Protein AF-A0A969UL04-F1 (afdb_monomer_lite)

Secondary structure (DSSP, 8-state):
---TT-----S-HHHHHHHHHHS---S------PPP--------HHHHHHHHHHHHHTT--HHHHHHHHHHHTT--HHHHHHHHHSS---

Structure (mmCIF, N/CA/C/O backbone):
data_AF-A0A969UL04-F1
#
_entry.id   AF-A0A969UL04-F1
#
loop_
_atom_site.group_PDB
_atom_site.id
_atom_site.type_symbol
_atom_site.label_atom_id
_atom_site.label_alt_id
_atom_site.label_comp_id
_atom_site.label_asym_id
_atom_site.label_entity_id
_atom_site.label_seq_id
_atom_site.pdbx_PDB_ins_code
_atom_site.Cartn_x
_atom_site.Cartn_y
_atom_site.Cartn_z
_atom_site.occupancy
_atom_site.B_iso_or_equiv
_atom_site.auth_seq_id
_atom_site.auth_comp_id
_atom_site.auth_asym_id
_atom_site.auth_atom_id
_atom_site.pdbx_PDB_model_num
ATOM 1 N N . LEU A 1 1 ? -8.118 -11.887 32.118 1.00 50.59 1 LEU A N 1
ATOM 2 C CA . LEU A 1 1 ? -9.141 -10.879 31.775 1.00 50.59 1 LEU A CA 1
ATOM 3 C C . LEU A 1 1 ? -10.156 -10.845 32.907 1.00 50.59 1 LEU A C 1
ATOM 5 O O . LEU A 1 1 ? -10.849 -11.832 33.104 1.00 50.59 1 LEU A O 1
ATOM 9 N N . THR A 1 2 ? -10.125 -9.815 33.753 1.00 51.16 2 THR A N 1
ATOM 10 C CA . THR A 1 2 ? -10.716 -9.851 35.112 1.00 51.16 2 THR A CA 1
ATOM 11 C C . THR A 1 2 ? -11.532 -8.605 35.471 1.00 51.16 2 THR A C 1
ATOM 13 O O . THR A 1 2 ? -11.908 -8.438 36.631 1.00 51.16 2 THR A O 1
ATOM 16 N N . LYS A 1 3 ? -11.843 -7.720 34.513 1.00 62.19 3 LYS A N 1
ATOM 17 C CA . LYS A 1 3 ? -12.634 -6.510 34.782 1.00 62.19 3 LYS A CA 1
ATOM 18 C C . LYS A 1 3 ? -14.056 -6.654 34.247 1.00 62.19 3 LYS A C 1
ATOM 20 O O . LYS A 1 3 ? -14.272 -6.966 33.085 1.00 62.19 3 LYS A O 1
ATOM 25 N N . ARG A 1 4 ? -15.034 -6.349 35.102 1.00 67.06 4 ARG A N 1
ATOM 26 C CA . ARG A 1 4 ? -16.483 -6.428 34.835 1.00 67.06 4 ARG A CA 1
ATOM 27 C C . ARG A 1 4 ? -16.970 -5.581 33.639 1.00 67.06 4 ARG A C 1
ATOM 29 O O . ARG A 1 4 ? -18.087 -5.794 33.189 1.00 67.06 4 ARG A O 1
ATOM 36 N N . TYR A 1 5 ? -16.151 -4.650 33.139 1.00 72.50 5 TYR A N 1
ATOM 37 C CA . TYR A 1 5 ? -16.483 -3.704 32.061 1.00 72.50 5 TYR A CA 1
ATOM 38 C C . TYR A 1 5 ? -15.415 -3.656 30.952 1.00 72.50 5 TYR A C 1
ATOM 40 O O . TYR A 1 5 ? -15.128 -2.597 30.400 1.00 72.50 5 TYR A O 1
ATOM 48 N N . GLU A 1 6 ? -14.769 -4.782 30.652 1.00 77.88 6 GLU A N 1
ATOM 49 C CA . GLU A 1 6 ? -13.825 -4.863 29.532 1.00 77.88 6 GLU A CA 1
ATOM 50 C C . GLU A 1 6 ? -14.578 -4.807 28.190 1.00 77.88 6 GLU A C 1
ATOM 52 O O . GLU A 1 6 ? -15.521 -5.567 27.972 1.00 77.88 6 GLU A O 1
ATOM 57 N N . THR A 1 7 ? -14.187 -3.882 27.309 1.00 82.81 7 THR A N 1
ATOM 58 C CA . THR A 1 7 ? -14.832 -3.653 26.006 1.00 82.81 7 THR A CA 1
ATOM 59 C C . THR A 1 7 ? -13.798 -3.771 24.896 1.00 82.81 7 THR A C 1
ATOM 61 O O . THR A 1 7 ? -12.733 -3.163 24.976 1.00 82.81 7 THR A O 1
ATOM 64 N N . PHE A 1 8 ? -14.130 -4.516 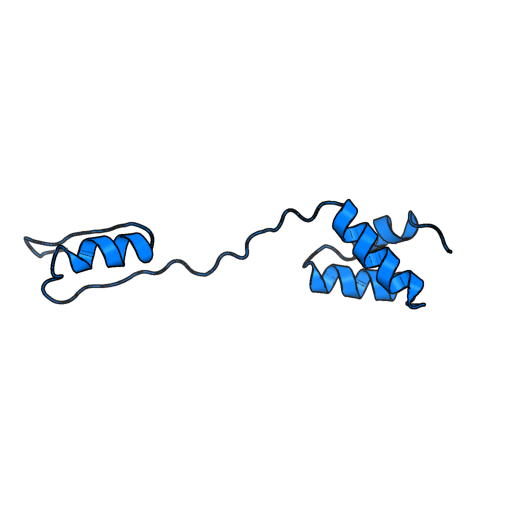23.842 1.00 87.88 8 PHE A N 1
ATOM 65 C CA . PHE A 1 8 ? -13.337 -4.578 22.617 1.00 87.88 8 PHE A CA 1
ATOM 66 C C . PHE A 1 8 ? -14.074 -3.849 21.505 1.00 87.88 8 PHE A C 1
ATOM 68 O O . PHE A 1 8 ? -15.216 -4.179 21.190 1.00 87.88 8 PHE A O 1
ATOM 75 N N . TRP A 1 9 ? -13.397 -2.889 20.888 1.00 91.31 9 TRP A N 1
ATOM 76 C CA . TRP A 1 9 ? -13.887 -2.180 19.716 1.00 91.31 9 TRP A CA 1
ATOM 77 C C . TRP A 1 9 ? -12.954 -2.456 18.533 1.00 91.31 9 TRP A C 1
ATOM 79 O O . TRP A 1 9 ? -11.737 -2.548 18.704 1.00 91.31 9 TRP A O 1
ATOM 89 N N . ARG A 1 10 ? -13.519 -2.638 17.337 1.00 93.75 10 ARG A N 1
ATOM 90 C CA . ARG A 1 10 ? -12.774 -2.899 16.097 1.00 93.75 10 ARG A CA 1
ATOM 91 C C . ARG A 1 10 ? -13.348 -2.042 14.976 1.00 93.75 10 ARG A C 1
ATOM 93 O O . ARG A 1 10 ? -14.564 -1.961 14.836 1.00 93.75 10 ARG A O 1
ATOM 100 N N . GLY A 1 11 ? -12.476 -1.469 14.158 1.00 93.94 11 GLY A N 1
ATOM 101 C CA . GLY A 1 11 ? -12.857 -0.647 13.015 1.00 93.94 11 GLY A CA 1
ATOM 102 C C . GLY A 1 11 ? -11.672 0.146 12.472 1.00 93.94 11 GLY A C 1
ATOM 103 O O . GLY A 1 11 ? -10.529 -0.084 12.871 1.00 93.94 11 GLY A O 1
ATOM 104 N N . SER A 1 12 ? -11.951 1.073 11.555 1.00 94.94 12 SER A N 1
ATOM 105 C CA . SER A 1 12 ? -10.959 2.026 11.050 1.00 94.94 12 SER A CA 1
ATOM 106 C C . SER A 1 12 ? -10.662 3.119 12.083 1.00 94.94 12 SER A C 1
ATOM 108 O O . SER A 1 12 ? -11.466 3.377 12.977 1.00 94.94 12 SER A O 1
ATOM 110 N N . LEU A 1 13 ? -9.529 3.814 11.944 1.00 93.94 13 LEU A N 1
ATOM 111 C CA . LEU A 1 13 ? -9.228 4.971 12.799 1.00 93.94 13 LEU A CA 1
ATOM 112 C C . LEU A 1 13 ? -10.310 6.056 12.695 1.00 93.94 13 LEU A C 1
ATOM 114 O O . LEU A 1 13 ? -10.685 6.641 13.704 1.00 93.94 13 LEU A O 1
ATOM 118 N N . GLU A 1 14 ? -10.868 6.271 11.505 1.00 95.94 14 GLU A N 1
ATOM 119 C CA . GLU A 1 14 ? -11.973 7.211 11.292 1.00 95.94 14 GLU A CA 1
ATOM 120 C C . GLU A 1 14 ? -13.227 6.821 12.086 1.00 95.94 14 GLU A C 1
ATOM 122 O O . GLU A 1 14 ? -13.797 7.646 12.803 1.00 95.94 14 GLU A O 1
ATOM 127 N N . ALA A 1 15 ? -13.620 5.545 12.035 1.00 95.62 15 ALA A N 1
ATOM 128 C CA . ALA A 1 15 ? -14.754 5.053 12.809 1.00 95.62 15 ALA A CA 1
ATOM 129 C C . ALA A 1 15 ? -14.495 5.146 14.322 1.00 95.62 15 ALA A C 1
ATOM 131 O O . ALA A 1 15 ? -15.427 5.408 15.085 1.00 95.62 15 ALA A O 1
ATOM 132 N N . ALA A 1 16 ? -13.241 4.979 14.759 1.00 93.69 16 ALA A N 1
ATOM 133 C CA . ALA A 1 16 ? -12.862 5.145 16.159 1.00 93.69 16 ALA A CA 1
ATOM 134 C C . ALA A 1 16 ? -13.063 6.600 16.598 1.00 93.69 16 ALA A C 1
ATOM 136 O O . ALA A 1 16 ? -13.691 6.850 17.624 1.00 93.69 16 ALA A O 1
ATOM 137 N N . ILE A 1 17 ? -12.590 7.559 15.795 1.00 94.00 17 ILE A N 1
ATOM 138 C CA . ILE A 1 17 ? -12.761 8.993 16.058 1.00 94.00 17 ILE A CA 1
ATOM 139 C C . ILE A 1 17 ? -14.249 9.339 16.155 1.00 94.00 17 ILE A C 1
ATOM 141 O O . ILE A 1 17 ? -14.669 9.929 17.149 1.00 94.00 17 ILE A O 1
ATOM 145 N N . ALA A 1 18 ? -15.062 8.933 15.176 1.00 95.56 18 ALA A N 1
ATOM 146 C CA . ALA A 1 18 ? -16.502 9.187 15.189 1.00 95.56 18 ALA A CA 1
ATOM 147 C C . ALA A 1 18 ? -17.190 8.592 16.432 1.00 95.56 18 ALA A C 1
ATOM 149 O O . ALA A 1 18 ? -17.973 9.270 17.101 1.00 95.56 18 ALA A O 1
ATOM 150 N N . HIS A 1 19 ? -16.865 7.343 16.783 1.00 92.56 19 HIS A N 1
ATOM 151 C CA . HIS A 1 19 ? -17.440 6.671 17.945 1.00 92.56 19 HIS A CA 1
ATOM 152 C C . HIS A 1 19 ? -17.061 7.374 19.254 1.00 92.56 19 HIS A C 1
ATOM 154 O O . HIS A 1 19 ? -17.942 7.788 20.010 1.00 92.56 19 HIS A O 1
ATOM 160 N N . PHE A 1 20 ? -15.766 7.578 19.499 1.00 92.31 20 PHE A N 1
ATOM 161 C CA . PHE A 1 20 ? -15.273 8.113 20.769 1.00 92.31 20 PHE A CA 1
ATOM 162 C C . PHE A 1 20 ? -15.438 9.631 20.920 1.00 92.31 20 PHE A C 1
ATOM 164 O O . PHE A 1 20 ? -15.305 10.151 22.024 1.00 92.31 20 PHE A O 1
ATOM 171 N N . THR A 1 21 ? -15.800 10.342 19.847 1.00 93.25 21 THR A N 1
ATOM 172 C CA . THR A 1 21 ? -16.275 11.735 19.938 1.00 93.25 21 THR A CA 1
ATOM 173 C C . THR A 1 21 ? -17.666 11.812 20.577 1.00 93.25 21 THR A C 1
ATOM 175 O O . THR A 1 21 ? -17.968 12.763 21.289 1.00 93.25 21 THR A O 1
ATOM 178 N N . THR A 1 22 ? -18.524 10.813 20.338 1.00 93.00 22 THR A N 1
ATOM 179 C CA . THR A 1 22 ? -19.887 10.766 20.907 1.00 93.00 22 THR A CA 1
ATOM 180 C C . THR A 1 22 ? -19.954 10.014 22.234 1.00 93.00 22 THR A C 1
ATOM 182 O O . THR A 1 22 ? -20.804 10.309 23.070 1.00 93.00 22 THR A O 1
ATOM 185 N N . THR A 1 23 ? -19.061 9.043 22.430 1.00 89.19 23 THR A N 1
ATOM 186 C CA . THR A 1 23 ? -18.993 8.200 23.625 1.00 89.19 23 THR A CA 1
ATOM 187 C C . THR A 1 23 ? -17.625 8.365 24.264 1.00 89.19 23 THR A C 1
ATOM 189 O O . THR A 1 23 ? -16.647 7.795 23.787 1.00 89.19 23 THR A O 1
ATOM 192 N N . GLU A 1 24 ? -17.548 9.141 25.342 1.00 86.62 24 GLU A N 1
ATOM 193 C CA . GLU A 1 24 ? -16.273 9.424 26.000 1.00 86.62 24 GLU A CA 1
ATOM 194 C C . GLU A 1 24 ? -15.605 8.122 26.498 1.00 86.62 24 GLU A C 1
ATOM 196 O O . GLU A 1 24 ? -16.214 7.371 27.275 1.00 86.62 24 GLU A O 1
ATOM 201 N N . PRO A 1 25 ? -14.363 7.818 26.069 1.00 85.81 25 PRO A N 1
ATOM 202 C CA . PRO A 1 25 ? -13.644 6.645 26.544 1.00 85.81 25 PRO A CA 1
ATOM 203 C C . PRO A 1 25 ? -13.270 6.824 28.020 1.00 85.81 25 PRO A C 1
ATOM 205 O O . PRO A 1 25 ? -12.741 7.857 28.426 1.00 85.81 25 PRO A O 1
ATOM 208 N N . ARG A 1 26 ? -13.530 5.804 28.846 1.00 86.06 26 ARG A N 1
ATOM 209 C CA . ARG A 1 26 ? -13.289 5.858 30.297 1.00 86.06 26 ARG A CA 1
ATOM 210 C C . ARG A 1 26 ? -12.170 4.913 30.716 1.00 86.06 26 ARG A C 1
ATOM 212 O O . ARG A 1 26 ? -12.237 3.716 30.453 1.00 86.06 26 ARG A O 1
ATOM 219 N N . GLY A 1 27 ? -11.217 5.439 31.483 1.00 86.75 27 GLY A N 1
ATOM 220 C CA . GLY A 1 27 ? -10.089 4.672 32.015 1.00 86.75 27 GLY A CA 1
ATOM 221 C C . GLY A 1 27 ? -8.962 4.479 30.999 1.00 86.75 27 GLY A C 1
ATOM 222 O O . GLY A 1 27 ? -8.881 5.187 30.001 1.00 86.75 27 GLY A O 1
ATOM 223 N N . GLU A 1 28 ? -8.068 3.534 31.284 1.00 87.88 28 GLU A N 1
ATOM 224 C CA . GLU A 1 28 ? -6.977 3.166 30.377 1.00 87.88 28 GLU A CA 1
ATOM 225 C C . GLU A 1 28 ? -7.496 2.285 29.233 1.00 87.88 28 GLU A C 1
ATOM 227 O O . GLU A 1 28 ? -8.305 1.381 29.458 1.00 87.88 28 GLU A O 1
ATOM 232 N N . PHE A 1 29 ? -7.002 2.527 28.020 1.00 88.12 29 PHE A N 1
ATOM 233 C CA . PHE A 1 29 ? -7.317 1.737 26.835 1.00 88.12 29 PHE A CA 1
ATOM 234 C C . PHE A 1 29 ? -6.055 1.420 26.031 1.00 88.12 29 PHE A C 1
ATOM 236 O O . PHE A 1 29 ? -5.069 2.154 26.053 1.00 88.12 29 PHE A O 1
ATOM 243 N N . THR A 1 30 ? -6.106 0.317 25.289 1.00 91.38 30 THR A N 1
ATOM 244 C CA . THR A 1 30 ? -5.039 -0.111 24.382 1.00 91.38 30 THR A CA 1
ATOM 245 C C . THR A 1 30 ? -5.522 0.018 22.944 1.00 91.38 30 THR A C 1
ATOM 247 O O . THR A 1 30 ? -6.528 -0.585 22.574 1.00 91.38 30 THR A O 1
ATOM 250 N N . LEU A 1 31 ? -4.793 0.779 22.124 1.00 92.94 31 LEU A N 1
ATOM 251 C CA . LEU A 1 31 ? -5.043 0.884 20.689 1.00 92.94 31 LEU A CA 1
ATOM 252 C C . LEU A 1 31 ? -4.078 -0.030 19.929 1.00 92.94 31 LEU A C 1
ATOM 254 O O . LEU A 1 31 ? -2.863 0.124 20.027 1.00 92.94 31 LEU A O 1
ATOM 258 N N . VAL A 1 32 ? -4.624 -0.959 19.146 1.00 94.12 32 VAL A N 1
ATOM 259 C CA . VAL A 1 32 ? -3.844 -1.813 18.244 1.00 94.12 32 VAL A CA 1
ATOM 260 C C . VAL A 1 32 ? -4.100 -1.347 16.818 1.00 94.12 32 VAL A C 1
ATOM 262 O O . VAL A 1 32 ? -5.225 -1.435 16.332 1.00 94.12 32 VAL A O 1
ATOM 265 N N . VAL A 1 33 ? -3.060 -0.843 16.155 1.00 93.81 33 VAL A N 1
ATOM 266 C CA . VAL A 1 33 ? -3.132 -0.355 14.773 1.00 93.81 33 VAL A CA 1
ATOM 267 C C . VAL A 1 33 ? -2.473 -1.379 13.860 1.00 93.81 33 VAL A C 1
ATOM 269 O O . VAL A 1 33 ? -1.351 -1.814 14.120 1.00 93.81 33 VAL A O 1
ATOM 272 N N . ALA A 1 34 ? -3.177 -1.784 12.803 1.00 91.81 34 ALA A N 1
ATOM 273 C CA . ALA A 1 34 ? -2.592 -2.636 11.777 1.00 91.81 34 ALA A CA 1
ATOM 274 C C . ALA A 1 34 ? -1.441 -1.894 11.080 1.00 91.81 34 ALA A C 1
ATOM 276 O O . ALA A 1 34 ? -1.537 -0.696 10.812 1.00 91.81 34 ALA A O 1
ATOM 277 N N . GLY A 1 35 ? -0.353 -2.609 10.789 1.00 89.44 35 GLY A N 1
ATOM 278 C CA . GLY A 1 35 ? 0.732 -2.060 9.983 1.00 89.44 35 GLY A CA 1
ATOM 279 C C . GLY A 1 35 ? 0.241 -1.677 8.588 1.00 89.44 35 GLY A C 1
ATOM 280 O O . GLY A 1 35 ? -0.731 -2.241 8.084 1.00 89.44 35 GLY A O 1
ATOM 281 N N . TYR A 1 36 ? 0.929 -0.725 7.961 1.00 86.94 36 TYR A N 1
ATOM 282 C CA . TYR A 1 36 ? 0.684 -0.396 6.564 1.00 86.94 36 TYR A CA 1
ATOM 283 C C . TYR A 1 36 ? 0.924 -1.636 5.699 1.00 86.94 36 TYR A C 1
ATOM 285 O O . TYR A 1 36 ? 2.021 -2.197 5.698 1.00 86.94 36 TYR A O 1
ATOM 293 N N . VAL A 1 37 ? -0.108 -2.054 4.975 1.00 77.94 37 VAL A N 1
ATOM 294 C CA . VAL A 1 37 ? 0.031 -3.006 3.878 1.00 77.94 37 VAL A CA 1
ATOM 295 C C . VAL A 1 37 ? 0.157 -2.149 2.625 1.00 77.94 37 VAL A C 1
ATOM 297 O O . VAL A 1 37 ? -0.790 -1.417 2.331 1.00 77.94 37 VAL A O 1
ATOM 300 N N . PRO A 1 38 ? 1.304 -2.176 1.922 1.00 69.88 38 PRO A N 1
ATOM 301 C CA . PRO A 1 38 ? 1.392 -1.532 0.627 1.00 69.88 38 PRO A CA 1
ATOM 302 C C . PRO A 1 38 ? 0.263 -2.068 -0.236 1.00 69.88 38 PRO A C 1
ATOM 304 O O . PRO A 1 38 ? 0.129 -3.284 -0.387 1.00 69.88 38 PRO A O 1
ATOM 307 N N . GLU A 1 39 ? -0.564 -1.164 -0.757 1.00 64.62 39 GLU A N 1
ATOM 308 C CA . GLU A 1 39 ? -1.486 -1.521 -1.821 1.00 64.62 39 GLU A CA 1
ATOM 309 C C . GLU A 1 39 ? -0.633 -2.148 -2.917 1.00 64.62 39 GLU A C 1
ATOM 311 O O . GLU A 1 39 ? 0.289 -1.519 -3.447 1.00 64.62 39 GLU A O 1
ATOM 316 N N . VAL A 1 40 ? -0.892 -3.421 -3.210 1.00 58.34 40 VAL A N 1
ATOM 317 C CA . VAL A 1 40 ? -0.431 -4.002 -4.460 1.00 58.34 40 VAL A CA 1
ATOM 318 C C . VAL A 1 40 ? -1.266 -3.284 -5.502 1.00 58.34 40 VAL A C 1
ATOM 320 O O . VAL A 1 40 ? -2.385 -3.690 -5.797 1.00 58.34 40 VAL A O 1
ATOM 323 N N . VAL A 1 41 ? -0.766 -2.144 -5.979 1.00 59.25 41 VAL A N 1
ATOM 324 C CA . VAL A 1 41 ? -1.249 -1.584 -7.230 1.00 59.25 41 VAL A CA 1
ATOM 325 C C . VAL A 1 41 ? -1.059 -2.725 -8.215 1.00 59.25 41 VAL A C 1
ATOM 327 O O . VAL A 1 41 ? 0.077 -3.152 -8.441 1.00 59.25 41 VAL A O 1
ATOM 330 N N . GLU A 1 42 ? -2.157 -3.302 -8.702 1.00 62.09 42 GLU A N 1
ATOM 331 C CA . GLU A 1 42 ? -2.090 -4.232 -9.820 1.00 62.09 42 GLU A CA 1
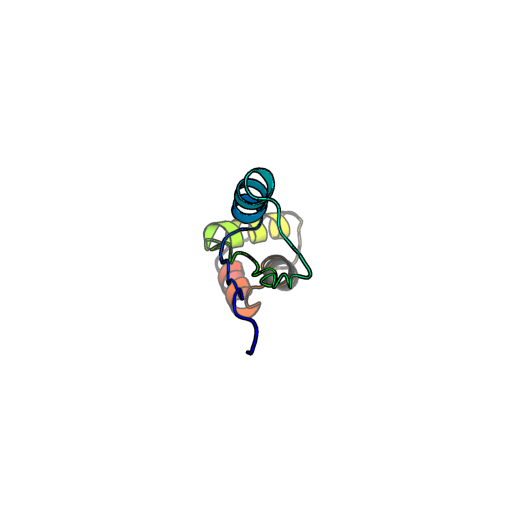ATOM 332 C C . GLU A 1 42 ? -1.625 -3.415 -11.017 1.00 62.09 42 GLU A C 1
ATOM 334 O O . GLU A 1 42 ? -2.415 -2.835 -11.757 1.00 62.09 42 GLU A O 1
ATOM 339 N N . LEU A 1 43 ? -0.307 -3.281 -11.129 1.00 70.44 43 LEU A N 1
ATOM 340 C CA . LEU A 1 43 ? 0.330 -2.665 -12.268 1.00 70.44 43 LEU A CA 1
ATOM 341 C C . LEU A 1 43 ? 0.011 -3.562 -13.446 1.00 70.44 43 LEU A C 1
ATOM 343 O O . LEU A 1 43 ? 0.393 -4.737 -13.477 1.00 70.44 43 LEU A O 1
ATOM 347 N N . SER A 1 44 ? -0.728 -3.006 -14.394 1.00 82.19 44 SER A N 1
ATOM 348 C CA . SER A 1 44 ? -0.986 -3.699 -15.634 1.00 82.19 44 SER A CA 1
ATOM 349 C C . SER A 1 44 ? 0.333 -3.864 -16.385 1.00 82.19 44 SER A C 1
ATOM 351 O O . SER A 1 44 ? 1.280 -3.087 -16.230 1.00 82.19 44 SER A O 1
ATOM 353 N N . GLU A 1 45 ? 0.407 -4.875 -17.244 1.00 83.88 45 GLU A N 1
ATOM 354 C CA . GLU A 1 45 ? 1.558 -5.038 -18.131 1.00 83.88 45 GLU A CA 1
ATOM 355 C C . GLU A 1 45 ? 1.801 -3.774 -18.983 1.00 83.88 45 GLU A C 1
ATOM 357 O O . GLU A 1 45 ? 2.947 -3.427 -19.275 1.00 83.88 45 GLU A O 1
ATOM 362 N N . THR A 1 46 ? 0.730 -3.043 -19.313 1.00 86.56 46 THR A N 1
ATOM 363 C CA . THR A 1 46 ? 0.774 -1.754 -20.012 1.00 86.56 46 THR A CA 1
ATOM 364 C C . THR A 1 46 ? 1.587 -0.714 -19.242 1.00 86.56 46 THR A C 1
ATOM 366 O O . THR A 1 46 ? 2.477 -0.103 -19.829 1.00 86.56 46 THR A O 1
ATOM 369 N N . ASP A 1 47 ? 1.373 -0.575 -17.930 1.00 89.25 47 ASP A N 1
ATOM 370 C CA . ASP A 1 47 ? 2.096 0.397 -17.093 1.00 89.25 47 ASP A CA 1
ATOM 371 C C . ASP A 1 47 ? 3.607 0.106 -17.075 1.00 89.25 47 ASP A C 1
ATOM 373 O O . ASP A 1 47 ? 4.448 1.006 -17.146 1.00 89.25 47 ASP A O 1
ATOM 377 N N . VAL A 1 48 ? 3.969 -1.181 -17.034 1.00 91.25 48 VAL A N 1
ATOM 378 C CA . VAL A 1 48 ? 5.369 -1.632 -17.073 1.00 91.25 48 VAL A CA 1
ATOM 379 C C . VAL A 1 48 ? 6.002 -1.331 -18.435 1.00 91.25 48 VAL A C 1
ATOM 381 O O . VAL A 1 48 ? 7.147 -0.872 -18.495 1.00 91.25 48 VAL A O 1
ATOM 384 N N . ARG A 1 49 ? 5.271 -1.568 -19.532 1.00 92.31 49 ARG A N 1
ATOM 385 C CA . ARG A 1 49 ? 5.730 -1.287 -20.901 1.00 92.31 49 ARG A CA 1
ATOM 386 C C . ARG A 1 49 ? 5.920 0.209 -21.140 1.00 92.31 49 ARG A C 1
ATOM 388 O O . ARG A 1 49 ? 6.939 0.594 -21.707 1.00 92.31 49 ARG A O 1
ATOM 395 N N . GLU A 1 50 ? 4.999 1.050 -20.678 1.00 92.06 50 GLU A N 1
ATOM 396 C CA . GLU A 1 50 ? 5.125 2.507 -20.786 1.00 92.06 50 GLU A CA 1
ATOM 397 C C . GLU A 1 50 ? 6.349 3.024 -20.023 1.00 92.06 50 GLU A C 1
ATOM 399 O O . GLU A 1 50 ? 7.159 3.765 -20.586 1.00 92.06 50 GLU A O 1
ATOM 404 N N . ALA A 1 51 ? 6.555 2.563 -18.785 1.00 92.31 51 ALA A N 1
ATOM 405 C CA . ALA A 1 51 ? 7.730 2.924 -17.993 1.00 92.31 51 ALA A CA 1
ATOM 406 C C . ALA A 1 51 ? 9.048 2.499 -18.668 1.00 92.31 51 ALA A C 1
ATOM 408 O O . ALA A 1 51 ? 10.035 3.238 -18.636 1.00 92.31 51 ALA A O 1
ATOM 409 N N . LEU A 1 52 ? 9.073 1.324 -19.307 1.00 94.44 52 LEU A N 1
ATOM 410 C CA . LEU A 1 52 ? 10.221 0.868 -20.090 1.00 94.44 52 LEU A CA 1
ATOM 411 C C . LEU A 1 52 ? 10.458 1.747 -21.323 1.00 94.44 52 LEU A C 1
ATOM 413 O O . LEU A 1 52 ? 11.591 2.167 -21.542 1.00 94.44 52 LEU A O 1
ATOM 417 N N . LEU A 1 53 ? 9.416 2.056 -22.1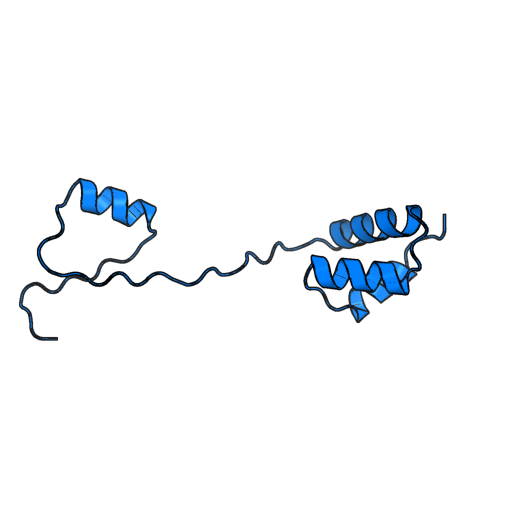02 1.00 93.56 53 LEU A N 1
ATOM 418 C CA . LEU A 1 53 ? 9.528 2.882 -23.311 1.00 93.56 53 LEU A CA 1
ATOM 419 C C . LEU A 1 53 ? 10.087 4.275 -23.016 1.00 93.56 53 LEU A C 1
ATOM 421 O O . LEU A 1 53 ? 10.905 4.770 -23.788 1.00 93.56 53 LEU A O 1
ATOM 425 N N . VAL A 1 54 ? 9.689 4.893 -21.900 1.00 93.88 54 VAL A N 1
ATOM 426 C CA . VAL A 1 54 ? 10.237 6.191 -21.473 1.00 93.88 54 VAL A CA 1
ATOM 427 C C . VAL A 1 54 ? 11.753 6.103 -21.293 1.00 93.88 54 VAL A C 1
ATOM 429 O O . VAL A 1 54 ? 12.487 6.866 -21.915 1.00 93.88 54 VAL A O 1
ATOM 432 N N . LEU A 1 55 ? 12.238 5.125 -20.523 1.00 93.94 55 LEU A N 1
ATOM 433 C CA . LEU A 1 55 ? 13.673 4.972 -20.258 1.00 93.94 55 LEU A CA 1
ATOM 434 C C . LEU A 1 55 ? 14.468 4.597 -21.517 1.00 93.94 55 LEU A C 1
ATOM 436 O O . LEU A 1 55 ? 15.601 5.043 -21.690 1.00 93.94 55 LEU A O 1
ATOM 440 N N . LEU A 1 56 ? 13.891 3.782 -22.404 1.00 93.19 56 LEU A N 1
ATOM 441 C CA . LEU A 1 56 ? 14.534 3.422 -23.671 1.00 93.19 56 LEU A CA 1
ATOM 442 C C . LEU A 1 56 ? 14.680 4.638 -24.593 1.00 93.19 56 LEU A C 1
ATOM 444 O O . LEU A 1 56 ? 15.754 4.837 -25.154 1.00 93.19 56 LEU A O 1
ATOM 448 N N . ARG A 1 57 ? 13.652 5.494 -24.680 1.00 92.00 57 ARG A N 1
ATOM 449 C CA . ARG A 1 57 ? 13.700 6.755 -25.444 1.00 92.00 57 ARG A CA 1
ATOM 450 C C . ARG A 1 57 ? 14.708 7.755 -24.886 1.00 92.00 57 ARG A C 1
ATOM 452 O O . ARG A 1 57 ? 15.265 8.549 -25.635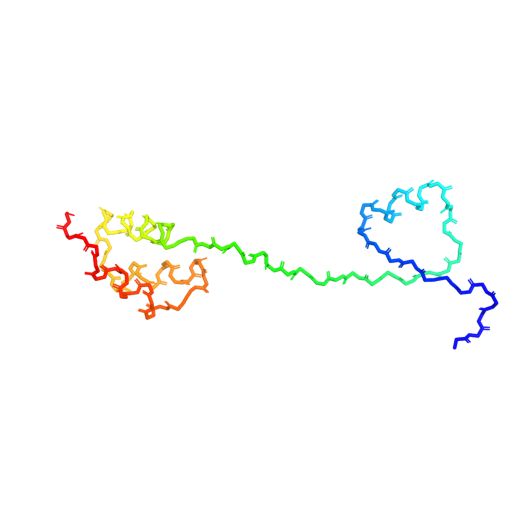 1.00 92.00 57 ARG A O 1
ATOM 459 N N . GLU A 1 58 ? 14.987 7.696 -23.588 1.00 92.81 58 GLU A N 1
ATOM 460 C CA . GLU A 1 58 ? 16.076 8.450 -22.953 1.00 92.81 58 GLU A CA 1
ATOM 461 C C . GLU A 1 58 ? 17.475 7.879 -23.275 1.00 92.81 58 GLU A C 1
ATOM 463 O O . GLU A 1 58 ? 18.487 8.390 -22.793 1.00 92.81 58 GLU A O 1
ATOM 468 N N . GLY A 1 59 ? 17.559 6.823 -24.091 1.00 91.19 59 GLY 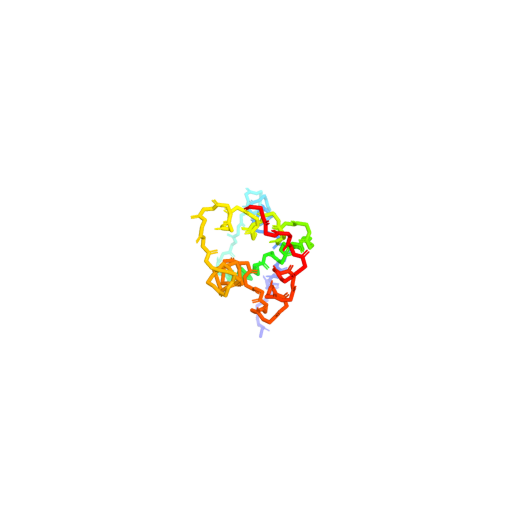A N 1
ATOM 469 C CA . GLY A 1 59 ? 18.804 6.168 -24.487 1.00 91.19 59 GLY A CA 1
ATOM 470 C C . GLY A 1 59 ? 19.340 5.184 -23.445 1.00 91.19 59 GLY A C 1
ATOM 471 O O . GLY A 1 59 ? 20.484 4.732 -23.552 1.00 91.19 59 GLY A O 1
ATOM 472 N N . MET A 1 60 ? 18.550 4.836 -22.422 1.00 93.25 60 MET A N 1
ATOM 473 C CA . MET A 1 60 ? 18.977 3.878 -21.408 1.00 93.25 60 MET A CA 1
ATOM 474 C C . MET A 1 60 ? 19.038 2.461 -22.002 1.00 93.25 60 MET A C 1
ATOM 476 O O . MET A 1 60 ? 18.063 1.992 -22.586 1.00 93.25 60 MET A O 1
ATOM 480 N N . PRO A 1 61 ? 20.127 1.697 -21.796 1.00 94.00 61 PRO A N 1
ATOM 481 C CA . PRO A 1 61 ? 20.184 0.309 -22.240 1.00 94.00 61 PRO A CA 1
ATOM 482 C C . PRO A 1 61 ? 19.084 -0.541 -21.590 1.00 94.00 61 PRO A C 1
ATOM 484 O O . PRO A 1 61 ? 18.885 -0.470 -20.374 1.00 94.00 61 PRO A O 1
ATOM 487 N N . ARG A 1 62 ? 18.452 -1.447 -22.354 1.00 92.81 62 ARG A N 1
ATOM 488 C CA . ARG A 1 62 ? 17.369 -2.344 -21.881 1.00 92.81 62 ARG A CA 1
ATOM 489 C C . ARG A 1 62 ? 17.634 -3.002 -20.528 1.00 92.81 62 ARG A C 1
ATOM 491 O O . ARG A 1 62 ? 16.754 -3.060 -19.674 1.00 92.81 62 ARG A O 1
ATOM 498 N N . SER A 1 63 ? 18.855 -3.490 -20.309 1.00 93.62 63 SER A N 1
ATOM 499 C CA . SER A 1 63 ? 19.252 -4.141 -19.049 1.00 93.62 63 SER A CA 1
ATOM 500 C C . SER A 1 63 ? 19.183 -3.196 -17.843 1.00 93.62 63 SER A C 1
ATOM 502 O O . SER A 1 63 ? 18.814 -3.620 -16.743 1.00 93.62 63 SER A O 1
ATOM 504 N N . GLN A 1 64 ? 19.537 -1.925 -18.047 1.00 95.44 64 GLN A N 1
ATOM 505 C CA . GLN A 1 64 ? 19.509 -0.890 -17.020 1.00 95.44 64 GLN A CA 1
ATOM 506 C C . GLN A 1 64 ? 18.079 -0.372 -16.815 1.00 95.44 64 GLN A C 1
ATOM 508 O O . GLN A 1 64 ? 17.638 -0.322 -15.667 1.00 95.44 64 GLN A O 1
ATOM 513 N N . ALA A 1 65 ? 17.329 -0.141 -17.898 1.00 95.50 65 ALA A N 1
ATOM 514 C CA . ALA A 1 65 ? 15.915 0.236 -17.848 1.00 95.50 65 ALA A CA 1
ATOM 515 C C . ALA A 1 65 ? 15.080 -0.811 -17.094 1.00 95.50 65 ALA A C 1
ATOM 517 O O . ALA A 1 65 ? 14.373 -0.490 -16.141 1.00 95.50 65 ALA A O 1
ATOM 518 N N . SER A 1 66 ? 15.271 -2.094 -17.411 1.00 95.69 66 SER A N 1
ATOM 519 C CA . SER A 1 66 ? 14.571 -3.196 -16.738 1.00 95.69 66 SER A CA 1
ATOM 520 C C . SER A 1 66 ? 14.914 -3.294 -15.254 1.00 95.69 66 SER A C 1
ATOM 522 O O . SER A 1 66 ? 14.063 -3.629 -14.437 1.00 95.69 66 SER A O 1
ATOM 524 N N . ARG A 1 67 ? 16.165 -2.997 -14.873 1.00 95.69 67 ARG A N 1
ATOM 525 C CA . ARG A 1 67 ? 16.575 -2.969 -13.461 1.00 95.69 67 ARG A CA 1
ATOM 526 C C . ARG A 1 67 ? 15.919 -1.806 -12.717 1.00 95.69 67 ARG A C 1
ATOM 528 O O . ARG A 1 67 ? 15.514 -1.992 -11.573 1.00 95.69 67 ARG A O 1
ATOM 535 N N . GLN A 1 68 ? 15.840 -0.638 -13.349 1.00 94.44 68 GLN A N 1
ATOM 536 C CA . GLN A 1 68 ? 15.220 0.551 -12.775 1.00 94.44 68 GLN A CA 1
ATOM 537 C C . GLN A 1 68 ? 13.719 0.326 -12.564 1.00 94.44 68 GLN A C 1
ATOM 539 O O . GLN A 1 68 ? 13.244 0.463 -11.441 1.00 94.44 68 GLN A O 1
ATOM 544 N N . VAL A 1 69 ? 13.000 -0.112 -13.602 1.00 92.69 69 VAL A N 1
ATOM 545 C CA . VAL A 1 69 ? 11.553 -0.383 -13.542 1.00 92.69 69 VAL A CA 1
ATOM 546 C C . VAL A 1 69 ? 11.235 -1.473 -12.520 1.00 92.69 69 VAL A C 1
ATOM 548 O O . VAL A 1 69 ? 10.382 -1.269 -11.662 1.00 92.69 69 VAL A O 1
ATOM 551 N N . ALA A 1 70 ? 11.980 -2.584 -12.521 1.00 92.44 70 ALA A N 1
ATOM 552 C CA . ALA A 1 70 ? 11.800 -3.655 -11.541 1.00 92.44 70 ALA A CA 1
ATOM 553 C C . ALA A 1 70 ? 11.980 -3.175 -10.093 1.00 92.44 70 ALA A C 1
ATOM 555 O O . ALA A 1 70 ? 11.234 -3.586 -9.210 1.00 92.44 70 ALA A O 1
ATOM 556 N N . LYS A 1 71 ? 12.943 -2.280 -9.840 1.00 90.88 71 LYS A N 1
ATOM 557 C CA . LYS A 1 71 ? 13.168 -1.716 -8.505 1.00 90.88 71 LYS A CA 1
ATOM 558 C C . LYS A 1 71 ? 12.049 -0.758 -8.095 1.00 90.88 71 LYS A C 1
ATOM 560 O O . LYS A 1 71 ? 11.587 -0.834 -6.964 1.00 90.88 71 LYS A O 1
ATOM 565 N N . THR A 1 72 ? 11.641 0.139 -8.990 1.00 87.69 72 THR A N 1
ATOM 566 C CA . THR A 1 72 ? 10.614 1.151 -8.705 1.00 87.69 72 THR A CA 1
ATOM 567 C C . THR A 1 72 ? 9.246 0.517 -8.478 1.00 87.69 72 THR A C 1
ATOM 569 O O . THR A 1 72 ? 8.528 0.924 -7.573 1.00 87.69 72 THR A O 1
ATOM 572 N N . LEU A 1 73 ? 8.911 -0.500 -9.272 1.00 86.44 73 LEU A N 1
ATOM 573 C CA . LEU A 1 73 ? 7.614 -1.1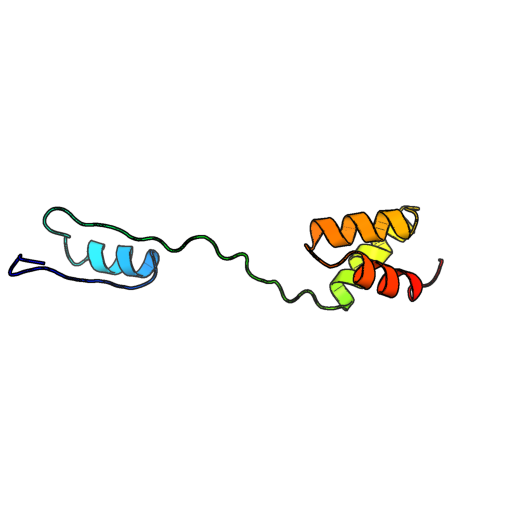75 -9.247 1.00 86.44 73 LEU A CA 1
ATOM 574 C C . LEU A 1 73 ? 7.607 -2.443 -8.376 1.00 86.44 73 LEU A C 1
ATOM 576 O O . LEU A 1 73 ? 6.601 -3.138 -8.306 1.00 86.44 73 LEU A O 1
ATOM 580 N N . ASN A 1 74 ? 8.730 -2.754 -7.718 1.00 86.25 74 ASN A N 1
ATOM 581 C CA . ASN A 1 74 ? 8.930 -3.964 -6.915 1.00 86.25 74 ASN A CA 1
ATOM 582 C C . ASN A 1 74 ? 8.566 -5.269 -7.662 1.00 86.25 74 ASN A C 1
ATOM 584 O O . ASN A 1 74 ? 7.976 -6.190 -7.099 1.00 86.25 74 ASN A O 1
ATOM 588 N N . LEU A 1 75 ? 8.933 -5.340 -8.944 1.00 88.12 75 LEU A N 1
ATOM 589 C CA . LEU A 1 75 ? 8.692 -6.480 -9.829 1.00 88.12 75 LEU A CA 1
ATOM 590 C C . LEU A 1 75 ? 9.956 -7.329 -10.013 1.00 88.12 75 LEU A C 1
ATOM 592 O O . LEU A 1 75 ? 11.089 -6.897 -9.789 1.00 88.12 75 LEU A O 1
ATOM 596 N N . SER A 1 76 ? 9.772 -8.557 -10.491 1.00 89.94 76 SER A N 1
ATOM 597 C CA . SER A 1 76 ? 10.869 -9.428 -10.913 1.00 89.94 76 SER A CA 1
ATOM 598 C C . SER A 1 76 ? 11.621 -8.814 -12.095 1.00 89.94 76 SER A C 1
ATOM 600 O O . SER A 1 76 ? 11.071 -8.608 -13.177 1.00 89.94 76 SER A O 1
ATOM 602 N N . ARG A 1 77 ? 12.930 -8.583 -11.928 1.00 91.25 77 ARG A N 1
ATOM 603 C CA . ARG A 1 77 ? 13.793 -8.088 -13.017 1.00 91.25 77 ARG A CA 1
ATOM 604 C C . ARG A 1 77 ? 13.753 -8.993 -14.249 1.00 91.25 77 ARG A C 1
ATOM 606 O O . ARG A 1 77 ? 13.909 -8.493 -15.358 1.00 91.25 77 ARG A O 1
ATOM 613 N N . ARG A 1 78 ? 13.601 -10.308 -14.059 1.00 92.56 78 ARG A N 1
ATOM 614 C CA . ARG A 1 78 ? 13.544 -11.273 -15.164 1.00 92.56 78 ARG A CA 1
ATOM 615 C C . ARG A 1 78 ? 12.328 -11.009 -16.047 1.00 92.56 78 ARG A C 1
ATOM 617 O O . ARG A 1 78 ? 12.483 -10.977 -17.262 1.00 92.56 78 ARG A O 1
ATOM 624 N N . ASP A 1 79 ? 11.174 -10.785 -15.432 1.00 91.00 79 ASP A N 1
ATOM 625 C CA . ASP A 1 79 ? 9.903 -10.640 -16.144 1.00 91.00 79 ASP A CA 1
ATOM 626 C C . ASP A 1 79 ? 9.845 -9.280 -16.845 1.00 91.00 79 ASP A C 1
ATOM 628 O O . ASP A 1 79 ? 9.556 -9.204 -18.036 1.00 91.00 79 ASP A O 1
ATOM 632 N N . VAL A 1 80 ? 10.291 -8.221 -16.160 1.00 93.31 80 VAL A N 1
ATOM 633 C CA . VAL A 1 80 ? 10.444 -6.885 -16.759 1.00 93.31 80 VAL A CA 1
ATOM 634 C C . VAL A 1 80 ? 11.426 -6.902 -17.939 1.00 93.31 80 VAL A C 1
ATOM 636 O O . VAL A 1 80 ? 11.195 -6.242 -18.948 1.00 93.31 80 VAL A O 1
ATOM 639 N N . TYR A 1 81 ? 12.519 -7.668 -17.850 1.00 93.69 81 TYR A N 1
ATOM 640 C CA . TYR A 1 81 ? 13.483 -7.773 -18.949 1.00 93.69 81 TYR A CA 1
ATOM 641 C C . TYR A 1 81 ? 12.926 -8.531 -20.157 1.00 93.69 81 TYR A C 1
ATOM 643 O O . TYR A 1 81 ? 13.216 -8.137 -21.281 1.00 93.69 81 TYR A O 1
ATOM 651 N N . GLN A 1 82 ? 12.121 -9.579 -19.948 1.00 93.12 82 GLN A N 1
ATOM 652 C CA . GLN A 1 82 ? 11.428 -10.260 -21.049 1.00 93.12 82 GLN A CA 1
ATOM 653 C C . GLN A 1 82 ? 10.488 -9.296 -21.778 1.00 93.12 82 GLN A C 1
ATOM 655 O O . GLN A 1 82 ? 10.590 -9.166 -22.994 1.00 93.12 82 GLN A O 1
ATOM 660 N N . LEU A 1 83 ? 9.689 -8.522 -21.037 1.00 91.69 83 LEU A N 1
ATOM 661 C CA . LEU A 1 83 ? 8.834 -7.482 -21.620 1.00 91.69 83 LEU A CA 1
ATOM 662 C C . LEU A 1 83 ? 9.642 -6.448 -22.415 1.00 91.69 83 LEU A C 1
ATOM 664 O O . LEU A 1 83 ? 9.242 -6.054 -23.506 1.00 91.69 83 LEU A O 1
ATOM 668 N N . ALA A 1 84 ? 10.811 -6.040 -21.914 1.00 92.50 84 ALA A N 1
ATOM 669 C CA . ALA A 1 84 ? 11.681 -5.089 -22.606 1.00 92.50 84 ALA A CA 1
ATOM 670 C C . ALA A 1 84 ? 12.264 -5.622 -23.930 1.00 92.50 84 ALA A C 1
ATOM 672 O O . ALA A 1 84 ? 12.615 -4.822 -24.799 1.00 92.50 84 ALA A O 1
ATOM 673 N N . LEU A 1 85 ? 12.402 -6.944 -24.090 1.00 92.50 85 LEU A N 1
ATOM 674 C CA . LEU A 1 85 ? 12.861 -7.567 -25.340 1.00 92.50 85 LEU A CA 1
ATOM 675 C C . LEU A 1 85 ? 11.780 -7.570 -26.426 1.00 92.50 85 LEU A C 1
ATOM 677 O O . LEU A 1 85 ? 12.111 -7.623 -27.605 1.00 92.50 85 LEU A O 1
ATOM 681 N N . GLU A 1 86 ? 10.510 -7.498 -26.036 1.00 91.00 86 GLU A N 1
ATOM 682 C CA . GLU A 1 86 ? 9.376 -7.422 -26.959 1.00 91.00 86 GLU A CA 1
ATOM 683 C C . GLU A 1 86 ? 9.101 -5.988 -27.440 1.00 91.00 86 GLU A C 1
ATOM 685 O O . GLU A 1 86 ? 8.297 -5.785 -28.349 1.00 91.00 86 GLU A O 1
ATOM 690 N N . LEU A 1 87 ? 9.745 -4.986 -26.830 1.00 87.44 87 LEU A N 1
ATOM 691 C CA . LEU A 1 87 ? 9.599 -3.585 -27.216 1.00 87.44 87 LEU A CA 1
ATOM 692 C C . LEU A 1 87 ? 10.506 -3.241 -28.412 1.00 87.44 87 LEU A C 1
ATOM 694 O O . LEU A 1 87 ? 11.688 -3.615 -28.407 1.00 87.44 87 LEU A O 1
ATOM 698 N N . PRO A 1 88 ? 9.983 -2.503 -29.411 1.00 79.25 88 PRO A N 1
ATOM 699 C CA . PRO A 1 88 ? 10.752 -2.094 -30.581 1.00 79.25 88 PRO A CA 1
ATOM 700 C C . PRO A 1 88 ? 11.919 -1.165 -30.207 1.00 79.25 88 PRO A C 1
ATOM 702 O O . PRO A 1 88 ? 11.822 -0.373 -29.270 1.00 79.25 88 PRO A O 1
ATOM 705 N N . ASP A 1 89 ? 13.022 -1.285 -30.951 1.00 64.88 89 ASP A N 1
ATOM 706 C CA . ASP A 1 89 ? 14.115 -0.307 -30.972 1.00 64.88 89 ASP A CA 1
ATOM 707 C C . ASP A 1 89 ? 13.707 0.841 -31.904 1.00 64.88 89 ASP A C 1
ATOM 709 O O . ASP A 1 89 ? 13.861 0.712 -33.118 1.00 64.88 89 ASP A O 1
ATOM 713 N N . GLU A 1 90 ? 13.139 1.922 -31.368 1.00 57.56 90 GLU A N 1
ATOM 714 C CA . GLU A 1 90 ? 13.007 3.192 -32.105 1.00 57.56 90 GLU A CA 1
ATOM 715 C C . GLU A 1 90 ? 14.100 4.176 -31.689 1.00 57.56 90 GLU A C 1
ATOM 717 O O . GLU A 1 90 ? 14.259 4.395 -30.465 1.00 57.56 90 GLU A O 1
#

Sequence (90 aa):
LTKRYETFWRGSLEAAIAHFTTTEPRGEFTLVVAGYVPEVVELSETDVREALLVLLREGMPRSQASRQVAKTLNLSRRDVYQLALELPDE

pLDDT: mean 86.79, std 11.01, range [50.59, 95.94]

Radius of gyration: 24.23 Å; chains: 1; bounding box: 40×23×67 Å

Foldseek 3Di:
DDDPDDDDDDDDPVVVCVVCVVPPDDDDDDDDDDDDDPPLPVCDLVNLLVQLVVCVVVVHPLLVSLVVSCVVNVHDSVVSSVSSVVDDND